Protein AF-A0A6B3F696-F1 (afdb_monomer)

pLDDT: mean 89.42, std 11.56, range [55.19, 98.38]

Structure (mmCIF, N/CA/C/O backbone):
data_AF-A0A6B3F696-F1
#
_entry.id   AF-A0A6B3F696-F1
#
loop_
_atom_site.group_PDB
_atom_site.id
_atom_site.type_symbol
_atom_site.label_atom_id
_atom_site.label_alt_id
_atom_site.label_comp_id
_atom_site.label_asym_id
_atom_site.label_entity_id
_atom_site.label_seq_id
_atom_site.pdbx_PDB_ins_code
_atom_site.Cartn_x
_atom_site.Cartn_y
_atom_site.Cartn_z
_atom_site.occupancy
_atom_site.B_iso_or_equiv
_atom_site.auth_seq_id
_atom_site.auth_comp_id
_atom_site.auth_asym_id
_atom_site.auth_atom_id
_atom_site.pdbx_PDB_model_num
ATOM 1 N N . GLY A 1 1 ? -4.857 -13.567 -4.237 1.00 92.38 1 GLY A N 1
ATOM 2 C CA . GLY A 1 1 ? -3.678 -12.772 -3.819 1.00 92.38 1 GLY A CA 1
ATOM 3 C C . GLY A 1 1 ? -3.663 -12.633 -2.306 1.00 92.38 1 GLY A C 1
ATOM 4 O O . GLY A 1 1 ? -4.709 -12.835 -1.703 1.00 92.38 1 GLY A O 1
ATOM 5 N N . LEU A 1 2 ? -2.523 -12.287 -1.693 1.00 95.06 2 LEU A N 1
ATOM 6 C CA . LEU A 1 2 ? -2.349 -12.302 -0.227 1.00 95.06 2 LEU A CA 1
ATOM 7 C C . LEU A 1 2 ? -3.411 -11.488 0.538 1.00 95.06 2 LEU A C 1
ATOM 9 O O . LEU A 1 2 ? -3.945 -11.975 1.527 1.00 95.06 2 LEU A O 1
ATOM 13 N N . ALA A 1 3 ? -3.777 -10.294 0.059 1.00 96.19 3 ALA A N 1
ATOM 14 C CA . ALA A 1 3 ? -4.804 -9.471 0.705 1.00 96.19 3 ALA A CA 1
ATOM 15 C C . ALA A 1 3 ? -6.174 -10.171 0.786 1.00 96.19 3 ALA A C 1
ATOM 17 O O . ALA A 1 3 ? -6.855 -10.072 1.802 1.00 96.19 3 ALA A O 1
ATOM 18 N N . GLU A 1 4 ? -6.564 -10.917 -0.251 1.00 96.62 4 GLU A N 1
ATOM 19 C CA . GLU A 1 4 ? -7.832 -11.653 -0.246 1.00 96.62 4 GLU A CA 1
ATOM 20 C C . GLU A 1 4 ? -7.779 -12.869 0.683 1.00 96.62 4 GLU A C 1
ATOM 22 O O . GLU A 1 4 ? -8.736 -13.140 1.406 1.00 96.62 4 GLU A O 1
ATOM 27 N N . GLU A 1 5 ? -6.633 -13.549 0.747 1.00 98.06 5 GLU A N 1
ATOM 28 C CA . GLU A 1 5 ? -6.432 -14.642 1.702 1.00 98.06 5 GLU A CA 1
ATOM 29 C C . GLU A 1 5 ? -6.468 -14.151 3.152 1.00 98.06 5 GLU A C 1
ATOM 31 O O . GLU A 1 5 ? -7.081 -14.800 3.998 1.00 98.06 5 GLU A O 1
ATOM 36 N N . LEU A 1 6 ? -5.901 -12.976 3.442 1.00 97.69 6 LEU A N 1
ATOM 37 C CA . LEU A 1 6 ? -5.993 -12.357 4.766 1.00 97.69 6 LEU A CA 1
ATOM 38 C C . LEU A 1 6 ? -7.426 -11.946 5.113 1.00 97.69 6 LEU A C 1
ATOM 40 O O . LEU A 1 6 ? -7.853 -12.155 6.245 1.00 97.69 6 LEU A O 1
ATOM 44 N N . ARG A 1 7 ? -8.208 -11.436 4.153 1.00 97.69 7 ARG A N 1
ATOM 45 C CA . ARG A 1 7 ? -9.643 -11.173 4.368 1.00 97.69 7 ARG A CA 1
ATOM 46 C C . ARG A 1 7 ? -10.418 -12.459 4.640 1.00 97.69 7 ARG A C 1
ATOM 48 O O . ARG A 1 7 ? -11.279 -12.480 5.517 1.00 97.69 7 ARG A O 1
ATOM 55 N N . ARG A 1 8 ? -10.121 -13.538 3.909 1.00 98.06 8 ARG A N 1
ATOM 56 C CA . ARG A 1 8 ? -10.731 -14.857 4.127 1.00 98.06 8 ARG A CA 1
ATOM 57 C C . ARG A 1 8 ? -10.381 -15.412 5.507 1.00 98.06 8 ARG A C 1
ATOM 59 O O . ARG A 1 8 ? -11.271 -15.919 6.186 1.00 98.06 8 ARG A O 1
ATOM 66 N N . LEU A 1 9 ? -9.123 -15.274 5.922 1.00 97.81 9 LEU A N 1
ATOM 67 C CA . LEU A 1 9 ? -8.658 -15.629 7.260 1.00 97.81 9 LEU A CA 1
ATOM 68 C C . LEU A 1 9 ? -9.387 -14.810 8.331 1.00 97.81 9 LEU A C 1
ATOM 70 O O . LEU A 1 9 ? -10.003 -15.398 9.209 1.00 97.81 9 LEU A O 1
A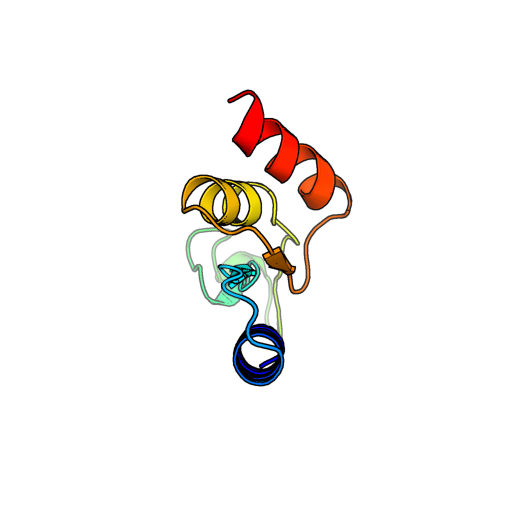TOM 74 N N . ALA A 1 10 ? -9.401 -13.481 8.220 1.00 97.44 10 ALA A N 1
ATOM 75 C CA . ALA A 1 10 ? -10.071 -12.601 9.176 1.00 97.44 10 ALA A CA 1
ATOM 76 C C . ALA A 1 10 ? -11.551 -12.971 9.363 1.00 97.44 10 ALA A C 1
ATOM 78 O O . ALA A 1 10 ? -12.009 -13.110 10.493 1.00 97.44 10 ALA A O 1
ATOM 79 N N . ARG A 1 11 ? -12.274 -13.237 8.263 1.00 97.06 11 ARG A N 1
ATOM 80 C CA . ARG A 1 11 ? -13.665 -13.717 8.320 1.00 97.06 11 ARG A CA 1
ATOM 81 C C . ARG A 1 11 ? -13.799 -15.046 9.063 1.00 97.06 11 ARG A C 1
ATOM 83 O O . ARG A 1 11 ? -14.729 -15.196 9.846 1.00 97.06 11 ARG A O 1
ATOM 90 N N . ARG A 1 12 ? -12.895 -16.002 8.820 1.00 98.12 12 ARG A N 1
ATOM 91 C CA . ARG A 1 12 ? -12.918 -17.314 9.486 1.00 98.12 12 ARG A CA 1
ATOM 92 C C . ARG A 1 12 ? -12.688 -17.197 10.992 1.00 98.12 12 ARG A C 1
ATOM 94 O O . ARG A 1 12 ? -13.337 -17.909 11.746 1.00 98.12 12 ARG A O 1
ATOM 101 N N . GLU A 1 13 ? -11.817 -16.285 11.409 1.00 98.06 13 GLU A N 1
ATOM 102 C CA . GLU A 1 13 ? -11.508 -16.043 12.824 1.00 98.06 13 GLU A CA 1
ATOM 103 C C . GLU A 1 13 ? -12.472 -15.037 13.493 1.00 98.06 13 GLU A C 1
ATOM 105 O O . GLU A 1 13 ? -12.280 -14.671 14.649 1.00 98.06 13 GLU A O 1
ATOM 110 N N . GLY A 1 14 ? -13.504 -14.553 12.786 1.00 97.81 14 GLY A N 1
ATOM 111 C CA . GLY A 1 14 ? -14.470 -13.585 13.324 1.00 97.81 14 GLY A CA 1
ATOM 112 C C . GLY A 1 14 ? -13.912 -12.171 13.543 1.00 97.81 14 GLY A C 1
ATOM 113 O O . GLY A 1 14 ? -14.491 -11.390 14.295 1.00 97.81 14 GLY A O 1
ATOM 114 N N . LEU A 1 15 ? -12.796 -11.822 12.896 1.00 96.94 15 LEU A N 1
ATOM 115 C CA . LEU A 1 15 ? -12.142 -10.519 13.012 1.00 96.94 15 LEU A CA 1
ATOM 116 C C . LEU A 1 15 ? -12.671 -9.537 11.958 1.00 96.94 15 LEU A C 1
ATOM 118 O O . LEU A 1 15 ? -12.531 -9.750 10.754 1.00 96.94 15 LEU A O 1
ATOM 122 N N . GLY A 1 16 ? -13.219 -8.410 12.412 1.00 93.56 16 GLY A N 1
ATOM 123 C CA . GLY A 1 16 ? -13.704 -7.315 11.564 1.00 93.56 16 GLY A CA 1
ATOM 124 C C . GLY A 1 16 ? -12.613 -6.349 11.091 1.00 93.56 16 GLY A C 1
ATOM 125 O O . GLY A 1 16 ? -12.850 -5.147 11.092 1.00 93.56 16 GLY A O 1
ATOM 126 N N . ILE A 1 17 ? -11.420 -6.841 10.739 1.00 95.75 17 ILE A N 1
ATOM 127 C CA . ILE A 1 17 ? -10.272 -5.989 10.382 1.00 95.75 17 ILE A CA 1
ATOM 128 C C . ILE A 1 17 ? -10.335 -5.525 8.911 1.00 95.75 17 ILE A C 1
ATOM 130 O O . ILE A 1 17 ? -10.293 -6.360 8.001 1.00 95.75 17 ILE A O 1
ATOM 134 N N . PRO A 1 18 ? -10.407 -4.210 8.618 1.00 97.44 18 PRO A N 1
ATOM 135 C CA . PRO A 1 18 ? -10.364 -3.717 7.245 1.00 97.44 18 PRO A CA 1
ATOM 136 C C . PRO A 1 18 ? -8.963 -3.897 6.643 1.00 97.44 18 PRO A C 1
ATOM 138 O O . PRO A 1 18 ? -7.986 -3.308 7.113 1.00 97.44 18 PRO A O 1
ATOM 141 N N . VAL A 1 19 ? -8.871 -4.709 5.586 1.00 98.12 19 VAL A N 1
ATOM 142 C CA . VAL A 1 19 ? -7.621 -5.007 4.868 1.00 98.12 19 VAL A CA 1
ATOM 143 C C . VAL A 1 19 ? -7.587 -4.279 3.525 1.00 98.12 19 VAL A C 1
ATOM 145 O O . VAL A 1 19 ? -8.440 -4.524 2.661 1.00 98.12 19 VAL A O 1
ATOM 148 N N . ALA A 1 20 ? -6.555 -3.467 3.310 1.00 97.88 20 ALA A N 1
ATOM 149 C CA . ALA A 1 20 ? -6.233 -2.842 2.027 1.00 97.88 20 ALA A CA 1
ATOM 150 C C . ALA A 1 20 ? -4.864 -3.309 1.511 1.00 97.88 20 ALA A C 1
ATOM 152 O O . ALA A 1 20 ? -4.122 -3.998 2.215 1.00 97.88 20 ALA A O 1
ATOM 153 N N . TYR A 1 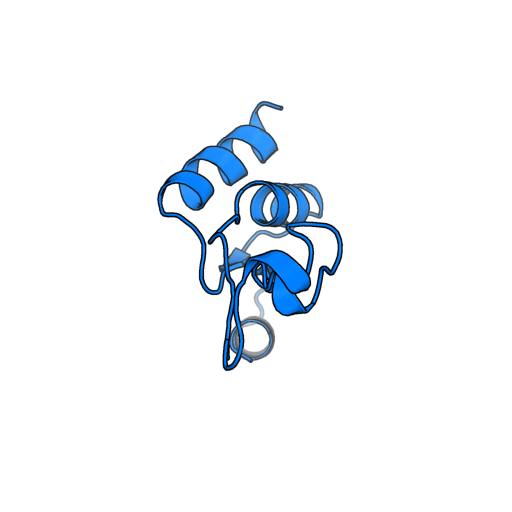21 ? -4.530 -2.971 0.266 1.00 96.88 21 TYR A N 1
ATOM 154 C CA . TYR A 1 21 ? -3.226 -3.295 -0.299 1.00 96.88 21 TYR A CA 1
ATOM 155 C C . TYR A 1 21 ? -2.740 -2.247 -1.297 1.00 96.88 21 TYR A C 1
ATOM 157 O O . TYR A 1 21 ? -3.540 -1.566 -1.935 1.00 96.88 21 TYR A O 1
ATOM 165 N N . VAL A 1 22 ? -1.420 -2.171 -1.456 1.00 94.88 22 VAL A N 1
ATOM 166 C CA . VAL A 1 22 ? -0.752 -1.360 -2.480 1.00 94.88 22 VAL A CA 1
ATOM 167 C C . VAL A 1 22 ? -0.344 -2.277 -3.628 1.00 94.88 22 VAL A C 1
ATOM 169 O O . VAL A 1 22 ? 0.407 -3.232 -3.424 1.00 94.88 22 VAL A O 1
ATOM 172 N N . SER A 1 23 ? -0.841 -1.998 -4.835 1.00 88.25 23 SER A N 1
ATOM 173 C CA . SER A 1 23 ? -0.547 -2.782 -6.045 1.00 88.25 23 SER A CA 1
ATOM 174 C C . SER A 1 23 ? 0.893 -2.629 -6.551 1.00 88.25 23 SER A C 1
ATOM 176 O O . SER A 1 23 ? 1.324 -3.432 -7.373 1.00 88.25 23 SER A O 1
ATOM 178 N N . GLY A 1 24 ? 1.635 -1.642 -6.042 1.00 82.56 24 GLY A N 1
ATOM 179 C CA . GLY A 1 24 ? 2.968 -1.269 -6.513 1.00 82.56 24 GLY A CA 1
ATOM 180 C C . GLY A 1 24 ? 2.911 -0.255 -7.655 1.00 82.56 24 GLY A C 1
ATOM 181 O O . GLY A 1 24 ? 1.838 0.238 -8.010 1.00 82.56 24 GLY A O 1
ATOM 182 N N . ASP A 1 25 ? 4.075 0.052 -8.213 1.00 79.50 25 ASP A N 1
ATOM 183 C CA . ASP A 1 25 ? 4.291 1.121 -9.182 1.00 79.50 25 ASP A CA 1
ATOM 184 C C . ASP A 1 25 ? 4.968 0.598 -10.457 1.00 79.50 25 ASP A C 1
ATOM 186 O O . ASP A 1 25 ? 6.135 0.862 -10.739 1.00 79.50 25 ASP A O 1
ATOM 190 N N . ASP A 1 26 ? 4.219 -0.159 -11.257 1.00 84.75 26 ASP A N 1
ATOM 191 C CA . ASP A 1 26 ? 4.695 -0.555 -12.581 1.00 84.75 26 ASP A CA 1
ATOM 192 C C . ASP A 1 26 ? 4.669 0.648 -13.532 1.00 84.75 26 ASP A C 1
ATOM 194 O O . ASP A 1 26 ? 3.619 1.059 -14.030 1.00 84.75 26 ASP A O 1
ATOM 198 N N . LEU A 1 27 ? 5.836 1.223 -13.796 1.00 82.19 27 LEU A N 1
ATOM 199 C CA . LEU A 1 27 ? 6.000 2.376 -14.671 1.00 82.19 27 LEU A CA 1
ATOM 200 C C . LEU A 1 27 ? 5.739 2.032 -16.142 1.00 82.19 27 LEU A C 1
ATOM 202 O O . LEU A 1 27 ? 5.389 2.928 -16.908 1.00 82.19 27 LEU A O 1
ATOM 206 N N . LEU A 1 28 ? 5.821 0.757 -16.551 1.00 79.69 28 LEU A N 1
ATOM 207 C CA . LEU A 1 28 ? 5.468 0.362 -17.924 1.00 79.69 28 LEU A CA 1
ATOM 208 C C . LEU A 1 28 ? 3.972 0.531 -18.208 1.00 79.69 28 LEU A C 1
ATOM 210 O O . LEU A 1 28 ? 3.584 0.764 -19.360 1.00 79.69 28 LEU A O 1
ATOM 214 N N . ALA A 1 29 ? 3.149 0.442 -17.161 1.00 75.19 29 ALA A N 1
ATOM 215 C CA . ALA A 1 29 ? 1.720 0.731 -17.208 1.00 75.19 29 ALA A CA 1
ATOM 216 C C . ALA A 1 29 ? 1.415 2.245 -17.178 1.00 75.19 29 ALA A C 1
ATOM 218 O O . ALA A 1 29 ? 0.274 2.639 -17.412 1.00 75.19 29 ALA A O 1
ATOM 219 N N . HIS A 1 30 ? 2.423 3.095 -16.938 1.00 72.25 30 HIS A N 1
ATOM 220 C CA . HIS A 1 30 ? 2.294 4.549 -16.807 1.00 72.25 30 HIS A CA 1
ATOM 221 C C . HIS A 1 30 ? 3.138 5.275 -17.872 1.00 72.25 30 HIS A C 1
ATOM 223 O O . HIS A 1 30 ? 4.216 5.790 -17.567 1.00 72.25 30 HIS A O 1
ATOM 229 N N . PRO A 1 31 ? 2.653 5.381 -19.125 1.00 59.34 31 PRO A N 1
ATOM 230 C CA . PRO A 1 31 ? 3.430 5.889 -20.264 1.00 59.34 31 PRO A CA 1
ATOM 231 C C . PRO A 1 31 ? 3.963 7.331 -20.126 1.00 59.34 31 PRO A C 1
ATOM 233 O O . PRO A 1 31 ? 4.801 7.732 -20.929 1.00 59.34 31 PRO A O 1
ATOM 236 N N . GLY A 1 32 ? 3.512 8.101 -19.126 1.00 63.19 32 GLY A N 1
ATOM 237 C CA . GLY A 1 32 ? 3.999 9.454 -18.823 1.00 63.19 32 GLY A CA 1
ATOM 238 C C . GLY A 1 32 ? 4.999 9.570 -17.661 1.00 63.19 32 GLY A C 1
ATOM 239 O O . GLY A 1 32 ? 5.515 10.661 -17.445 1.00 63.19 32 GLY A O 1
ATOM 240 N N . ALA A 1 33 ? 5.272 8.499 -16.901 1.00 62.41 33 ALA A N 1
ATOM 241 C CA . ALA A 1 33 ? 6.121 8.559 -15.696 1.00 62.41 33 ALA A CA 1
ATOM 242 C C . ALA A 1 33 ? 7.630 8.499 -16.006 1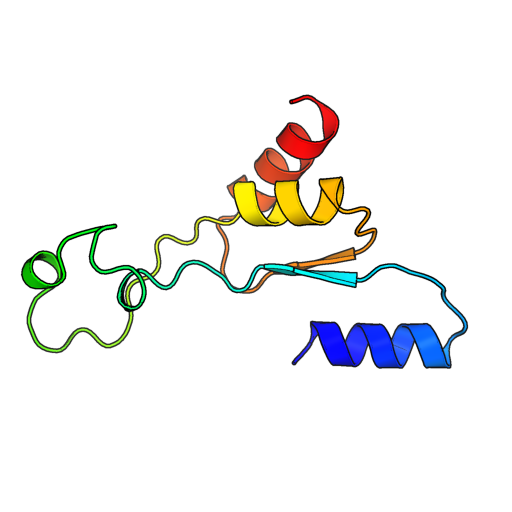.00 62.41 33 ALA A C 1
ATOM 244 O O . ALA A 1 33 ? 8.441 9.111 -15.320 1.00 62.41 33 ALA A O 1
ATOM 245 N N . ALA A 1 34 ? 7.994 7.826 -17.090 1.00 59.75 34 ALA A N 1
ATOM 246 C CA . ALA A 1 34 ? 9.104 8.200 -17.953 1.00 59.75 34 ALA A CA 1
ATOM 247 C C . ALA A 1 34 ? 8.712 7.684 -19.334 1.00 59.75 34 ALA A C 1
ATOM 249 O O . ALA A 1 34 ? 8.188 6.567 -19.436 1.00 59.75 34 ALA A O 1
ATOM 250 N N . GLY A 1 35 ? 8.862 8.516 -20.365 1.00 57.66 35 GLY A N 1
ATOM 251 C CA . GLY A 1 35 ? 8.404 8.190 -21.712 1.00 57.66 35 GLY A CA 1
ATOM 252 C C . GLY A 1 35 ? 8.841 6.777 -22.080 1.00 57.66 35 GLY A C 1
ATOM 253 O O . GLY A 1 35 ? 9.980 6.395 -21.827 1.00 57.66 35 GLY A O 1
ATOM 254 N N . ARG A 1 36 ? 7.934 5.968 -22.634 1.00 55.19 36 ARG A N 1
ATOM 255 C CA . ARG A 1 36 ? 8.225 4.579 -23.041 1.00 55.19 36 ARG A CA 1
ATOM 256 C C . ARG A 1 36 ? 9.521 4.454 -23.861 1.00 55.19 36 ARG A C 1
ATOM 258 O O . ARG A 1 36 ? 10.179 3.424 -23.813 1.00 55.19 36 ARG A O 1
ATOM 265 N N . GLU A 1 37 ? 9.888 5.529 -24.550 1.00 58.94 37 GLU A N 1
ATOM 266 C CA . GLU A 1 37 ? 11.077 5.680 -25.391 1.00 58.94 37 GLU A CA 1
ATOM 267 C C . GLU A 1 37 ? 12.397 5.810 -24.603 1.00 58.94 37 GLU A C 1
ATOM 269 O O . GLU A 1 37 ? 13.472 5.651 -25.170 1.00 58.94 37 GLU A O 1
ATOM 274 N N . SER A 1 38 ? 12.343 6.059 -23.291 1.00 67.38 38 SER A N 1
ATOM 275 C CA . SER A 1 38 ? 13.513 6.267 -22.424 1.00 67.38 38 SER A CA 1
ATOM 276 C C . SER A 1 38 ? 14.074 4.984 -21.803 1.00 67.38 38 SER A C 1
ATOM 278 O O . SER A 1 38 ? 15.166 5.015 -21.243 1.00 67.38 38 SER A O 1
ATOM 280 N N . TRP A 1 39 ? 13.339 3.868 -21.857 1.00 76.44 39 TRP A N 1
ATOM 281 C CA . TRP A 1 39 ? 13.710 2.643 -21.136 1.00 76.44 39 TRP A CA 1
ATOM 282 C C . TRP A 1 39 ? 14.598 1.688 -21.952 1.00 76.44 39 TRP A C 1
ATOM 284 O O . TRP A 1 39 ? 15.291 0.861 -21.366 1.00 76.44 39 TRP A O 1
ATOM 294 N N . GLY A 1 40 ? 14.618 1.828 -23.283 1.00 75.25 40 GLY A N 1
ATOM 295 C CA . GLY A 1 40 ? 15.345 0.945 -24.204 1.00 75.25 40 GLY A CA 1
ATOM 296 C C . GLY A 1 40 ? 14.527 -0.263 -24.686 1.00 75.25 40 GLY A C 1
ATOM 297 O O . GLY A 1 40 ? 13.489 -0.609 -24.119 1.00 75.25 40 GLY A O 1
ATOM 298 N N . GLU A 1 41 ? 14.979 -0.902 -25.768 1.00 81.19 41 GLU A N 1
ATOM 299 C CA . GLU A 1 41 ? 14.340 -2.109 -26.309 1.00 81.19 41 GLU A CA 1
ATOM 300 C C . GLU A 1 41 ? 14.521 -3.316 -25.371 1.00 81.19 41 GLU A C 1
ATOM 302 O O . GLU A 1 41 ? 15.569 -3.498 -24.754 1.00 81.19 41 GLU A O 1
ATOM 307 N N . GLY A 1 42 ? 13.495 -4.169 -25.275 1.00 83.81 42 GLY A N 1
ATOM 308 C CA . GLY A 1 42 ? 13.560 -5.425 -24.514 1.00 83.81 42 GLY A CA 1
ATOM 309 C C . GLY A 1 42 ? 13.297 -5.314 -23.005 1.00 83.81 42 GLY A C 1
ATOM 310 O O . GLY A 1 42 ? 13.459 -6.303 -22.290 1.00 83.81 42 GLY A O 1
ATOM 311 N N . VAL A 1 43 ? 12.867 -4.155 -22.497 1.00 83.50 43 VAL A N 1
ATOM 312 C CA . VAL A 1 43 ? 12.527 -3.988 -21.073 1.00 83.50 43 VAL A CA 1
ATOM 313 C C . VAL A 1 43 ? 11.281 -4.790 -20.696 1.00 83.50 43 VAL A C 1
ATOM 315 O O . VAL A 1 43 ? 10.199 -4.579 -21.240 1.00 83.50 43 VAL A O 1
ATOM 318 N N . LEU A 1 44 ? 11.430 -5.685 -19.713 1.00 83.56 44 LEU A N 1
ATOM 319 C CA . LEU A 1 44 ? 10.347 -6.542 -19.216 1.00 83.56 44 LEU A CA 1
ATOM 320 C C . LEU A 1 44 ? 9.568 -5.922 -18.048 1.00 83.56 44 LEU A C 1
ATOM 322 O O . LEU A 1 44 ? 8.377 -6.180 -17.907 1.00 83.56 44 LEU A O 1
ATOM 326 N N . THR A 1 45 ? 10.226 -5.125 -17.196 1.00 83.06 45 THR A N 1
ATOM 327 C CA . THR A 1 45 ? 9.594 -4.457 -16.044 1.00 83.06 45 THR A CA 1
ATOM 328 C C . THR A 1 45 ? 10.296 -3.137 -15.728 1.00 83.06 45 THR A C 1
ATOM 330 O O . THR A 1 45 ? 11.525 -3.097 -15.773 1.00 83.06 45 THR A O 1
ATOM 333 N N . ALA A 1 46 ? 9.556 -2.114 -15.298 1.00 84.00 46 ALA A N 1
ATOM 334 C CA . ALA A 1 46 ? 10.108 -0.876 -14.742 1.00 84.00 46 ALA A CA 1
ATOM 335 C C . ALA A 1 46 ? 9.324 -0.517 -13.475 1.00 84.00 46 ALA A C 1
ATOM 337 O O . ALA A 1 46 ? 8.114 -0.357 -13.531 1.00 84.00 46 ALA A O 1
ATOM 338 N N . ASN A 1 47 ? 9.983 -0.467 -12.317 1.00 83.25 47 ASN A N 1
ATOM 339 C CA . ASN A 1 47 ? 9.331 -0.191 -11.032 1.00 83.25 47 ASN A CA 1
ATOM 340 C C . ASN A 1 47 ? 10.186 0.822 -10.273 1.00 83.25 47 ASN A C 1
ATOM 342 O O . ASN A 1 47 ? 11.401 0.629 -10.197 1.00 83.25 47 ASN A O 1
ATOM 346 N N . ALA A 1 48 ? 9.583 1.869 -9.711 1.00 82.75 48 ALA A N 1
ATOM 347 C CA . ALA A 1 48 ? 10.299 2.846 -8.884 1.00 82.75 48 ALA A CA 1
ATOM 348 C C . ALA A 1 48 ? 10.235 2.519 -7.381 1.00 82.75 48 ALA A C 1
ATOM 350 O O . ALA A 1 48 ? 10.851 3.219 -6.576 1.00 82.75 48 ALA A O 1
ATOM 351 N N . TYR A 1 49 ? 9.548 1.434 -7.000 1.00 80.81 49 TYR A N 1
ATOM 352 C CA . TYR A 1 49 ? 9.366 1.006 -5.615 1.00 80.81 49 TYR A CA 1
ATOM 353 C C . TYR A 1 49 ? 8.682 2.089 -4.760 1.00 80.81 49 TYR A C 1
ATOM 355 O O . TYR A 1 49 ? 8.794 2.115 -3.536 1.00 80.81 49 TYR A O 1
ATOM 363 N N . LEU A 1 50 ? 7.928 2.995 -5.372 1.00 81.12 50 LEU A N 1
ATOM 364 C CA . LEU A 1 50 ? 7.177 4.028 -4.676 1.00 81.12 50 LEU A CA 1
ATOM 365 C C . LEU A 1 50 ? 5.968 3.395 -3.971 1.00 81.12 50 LEU A C 1
ATOM 367 O O . LEU A 1 50 ? 5.128 2.747 -4.587 1.00 81.12 50 LEU A O 1
ATOM 371 N N . GLY A 1 51 ? 5.880 3.578 -2.649 1.00 92.31 51 GLY A N 1
ATOM 372 C CA . GLY A 1 51 ? 4.809 2.986 -1.832 1.00 92.31 51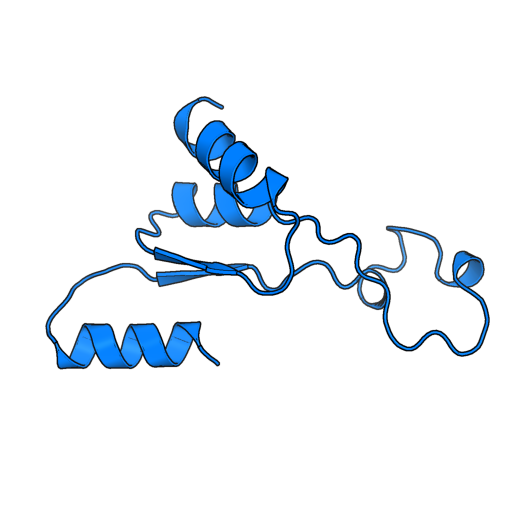 GLY A CA 1
ATOM 373 C C . GLY A 1 51 ? 4.127 3.938 -0.854 1.00 92.31 51 GLY A C 1
ATOM 374 O O . GLY A 1 51 ? 3.015 3.656 -0.413 1.00 92.31 51 GLY A O 1
ATOM 375 N N . GLY A 1 52 ? 4.762 5.070 -0.528 1.00 95.69 52 GLY A N 1
ATOM 376 C CA . GLY A 1 52 ? 4.335 5.937 0.574 1.00 95.69 52 GLY A CA 1
ATOM 377 C C . GLY A 1 52 ? 2.911 6.452 0.389 1.00 95.69 52 GLY A C 1
ATOM 378 O O . GLY A 1 52 ? 2.068 6.240 1.253 1.00 95.69 52 GLY A O 1
ATOM 379 N N . HIS A 1 53 ? 2.604 7.026 -0.779 1.00 94.50 53 HIS A N 1
ATOM 380 C CA . HIS A 1 53 ? 1.262 7.533 -1.083 1.00 94.50 53 HIS A CA 1
ATOM 381 C C . HIS A 1 53 ? 0.186 6.443 -1.074 1.00 94.50 53 HIS A C 1
ATOM 383 O O . HIS A 1 53 ? -0.907 6.678 -0.566 1.00 94.50 53 HIS A O 1
ATOM 389 N N . GLY A 1 54 ? 0.494 5.247 -1.584 1.00 95.56 54 GLY A N 1
ATOM 390 C CA . GLY A 1 54 ? -0.432 4.114 -1.550 1.00 95.56 54 GLY A CA 1
ATOM 391 C C . GLY A 1 54 ? -0.733 3.665 -0.119 1.00 95.56 54 GLY A C 1
ATOM 392 O O . GLY A 1 54 ? -1.896 3.465 0.230 1.00 95.56 54 GLY A O 1
ATOM 393 N N . ILE A 1 55 ? 0.297 3.572 0.729 1.00 97.69 55 ILE A N 1
ATOM 394 C CA . ILE A 1 55 ? 0.149 3.260 2.159 1.00 97.69 55 ILE A CA 1
ATOM 395 C C . ILE A 1 55 ? -0.684 4.345 2.849 1.00 97.69 55 ILE A C 1
ATOM 397 O O . ILE A 1 55 ? -1.651 4.022 3.540 1.00 97.69 55 ILE A O 1
ATOM 401 N N . THR A 1 56 ? -0.373 5.624 2.612 1.00 98.25 56 THR A N 1
ATOM 402 C CA . THR A 1 56 ? -1.135 6.754 3.159 1.00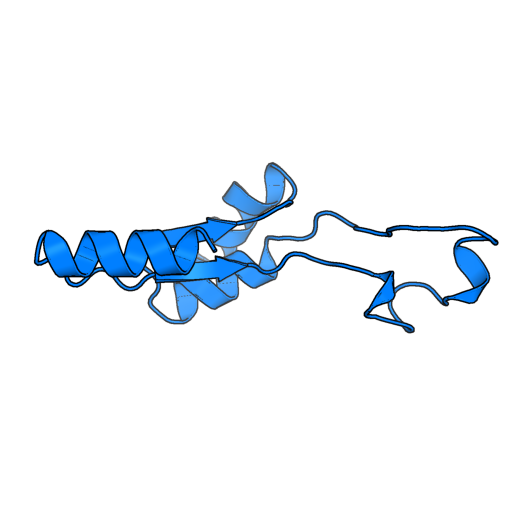 98.25 56 THR A CA 1
ATOM 403 C C . THR A 1 56 ? -2.607 6.692 2.766 1.00 98.25 56 THR A C 1
ATOM 405 O O . THR A 1 56 ? -3.478 6.820 3.627 1.00 98.25 56 THR A O 1
ATOM 408 N N . ALA A 1 57 ? -2.899 6.453 1.486 1.00 97.50 57 ALA A N 1
ATOM 409 C CA . ALA A 1 57 ? -4.263 6.339 0.981 1.00 97.50 57 ALA A CA 1
ATOM 410 C C . ALA A 1 57 ? -5.017 5.161 1.617 1.00 97.50 57 ALA A C 1
ATOM 412 O O . ALA A 1 57 ? -6.170 5.320 2.018 1.00 97.50 57 ALA A O 1
ATOM 413 N N . CYS A 1 58 ? -4.367 4.002 1.770 1.00 98.00 58 CYS A N 1
ATOM 414 C CA . CYS A 1 58 ? -4.960 2.840 2.433 1.00 98.00 58 CYS A CA 1
ATOM 415 C C . CYS A 1 58 ? -5.340 3.152 3.887 1.00 98.00 58 CYS A C 1
ATOM 417 O O . CYS A 1 58 ? -6.482 2.926 4.285 1.00 98.00 58 CYS A O 1
ATOM 419 N N . LEU A 1 59 ? -4.400 3.703 4.662 1.00 98.25 59 LEU A N 1
ATOM 420 C CA . LEU A 1 59 ? -4.614 4.028 6.075 1.00 98.25 59 LEU A CA 1
ATOM 421 C C . LEU A 1 59 ? -5.708 5.091 6.252 1.00 98.25 59 LEU A C 1
ATOM 423 O O . LEU A 1 59 ? -6.614 4.910 7.061 1.00 98.25 59 LEU A O 1
ATOM 427 N N . ARG A 1 60 ? -5.693 6.156 5.438 1.00 98.12 60 ARG A N 1
ATOM 428 C CA . ARG A 1 60 ? -6.739 7.198 5.449 1.00 98.12 60 ARG A CA 1
ATOM 429 C C . ARG A 1 60 ? -8.118 6.679 5.041 1.00 98.12 60 ARG A C 1
ATOM 431 O O . ARG A 1 60 ? -9.122 7.229 5.475 1.00 98.12 60 ARG A O 1
ATOM 438 N N . SER A 1 61 ? -8.172 5.605 4.256 1.00 98.00 61 SER A N 1
ATOM 439 C CA . SER A 1 61 ? -9.423 4.923 3.895 1.00 98.00 61 SER A CA 1
ATOM 440 C C . SER A 1 61 ? -9.941 3.986 4.997 1.00 98.00 61 SER A C 1
ATOM 442 O O . SER A 1 61 ? -10.906 3.258 4.776 1.00 98.00 61 SER A O 1
ATOM 444 N N . GLY A 1 62 ? -9.307 3.972 6.175 1.00 97.81 62 GLY A N 1
ATOM 445 C CA . GLY A 1 62 ? -9.721 3.165 7.324 1.00 97.81 62 GLY A CA 1
ATOM 446 C C . GLY A 1 62 ? -9.135 1.753 7.353 1.00 97.81 62 GLY A C 1
ATOM 447 O O . GLY A 1 62 ? -9.594 0.924 8.140 1.00 97.81 62 GLY A O 1
ATOM 448 N N . ALA A 1 63 ? -8.134 1.448 6.519 1.00 98.19 63 ALA A N 1
ATOM 449 C CA . ALA A 1 63 ? -7.439 0.169 6.605 1.00 98.19 63 ALA A CA 1
ATOM 450 C C . ALA A 1 63 ? -6.707 0.041 7.948 1.00 98.19 63 ALA A C 1
ATOM 452 O O . ALA A 1 63 ? -5.930 0.916 8.325 1.00 98.19 63 ALA A O 1
ATOM 453 N N . GLN A 1 64 ? -6.912 -1.080 8.637 1.00 97.06 64 GLN A N 1
ATOM 454 C CA . GLN A 1 64 ? -6.149 -1.446 9.837 1.00 97.06 64 GLN A CA 1
ATOM 455 C C . GLN A 1 64 ? -4.966 -2.358 9.501 1.00 97.06 64 GLN A C 1
ATOM 457 O O . GLN A 1 64 ? -4.010 -2.447 10.267 1.00 97.06 64 GLN A O 1
ATOM 462 N N . LEU A 1 65 ? -5.020 -3.021 8.344 1.00 96.94 65 LEU A N 1
ATOM 463 C CA . LEU A 1 65 ? -3.930 -3.813 7.794 1.00 96.94 65 LEU A CA 1
ATOM 464 C C . LEU A 1 65 ? -3.719 -3.419 6.333 1.00 96.94 65 LEU A C 1
ATOM 466 O O . LEU A 1 65 ? -4.646 -3.477 5.522 1.00 96.94 65 LEU A O 1
ATOM 470 N N . VAL A 1 66 ? -2.486 -3.046 5.996 1.00 97.62 66 VAL A N 1
ATOM 471 C CA . VAL A 1 66 ? -2.076 -2.731 4.625 1.00 97.62 66 VAL A CA 1
ATOM 472 C C . VAL A 1 66 ? -1.073 -3.777 4.163 1.00 97.62 66 VAL A C 1
ATOM 474 O O . VAL A 1 66 ? -0.009 -3.927 4.756 1.00 97.62 66 VAL A O 1
ATOM 477 N N . VAL A 1 67 ? -1.409 -4.500 3.098 1.00 96.75 67 VAL A N 1
ATOM 478 C CA . VAL A 1 67 ? -0.485 -5.424 2.430 1.00 96.75 67 VAL A CA 1
ATOM 479 C C . VAL A 1 67 ? 0.237 -4.678 1.320 1.00 96.75 67 VAL A C 1
ATOM 481 O O . VAL A 1 67 ? -0.399 -4.098 0.444 1.00 96.75 67 VAL A O 1
ATOM 484 N N . THR A 1 68 ? 1.559 -4.720 1.294 1.00 94.50 68 THR A N 1
ATOM 485 C CA . THR A 1 68 ? 2.329 -4.146 0.189 1.00 94.50 68 THR A CA 1
ATOM 486 C C . THR A 1 68 ? 2.965 -5.248 -0.644 1.00 94.50 68 THR A C 1
ATOM 488 O O . THR A 1 68 ? 3.364 -6.288 -0.121 1.00 94.50 68 THR A O 1
ATOM 491 N N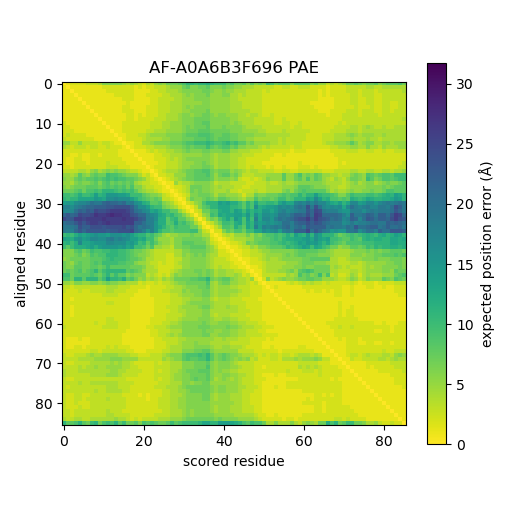 . GLY A 1 69 ? 3.060 -5.018 -1.953 1.00 88.56 69 GLY A N 1
ATOM 492 C CA . GLY A 1 69 ? 4.031 -5.709 -2.796 1.00 88.56 69 GLY A CA 1
ATOM 493 C C . G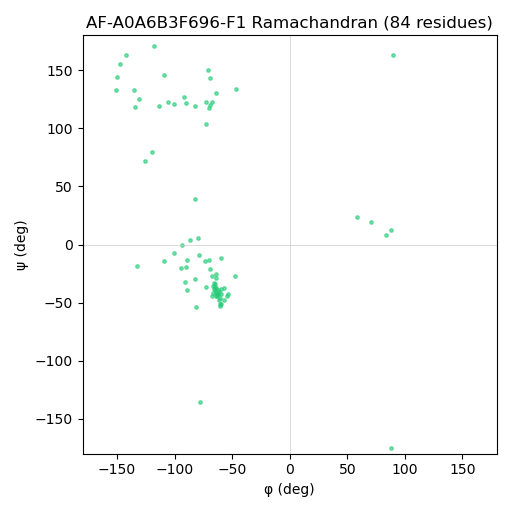LY A 1 69 ? 5.423 -5.091 -2.626 1.00 88.56 69 GLY A C 1
ATOM 494 O O . GLY A 1 69 ? 5.844 -4.766 -1.517 1.00 88.56 69 GLY A O 1
ATOM 495 N N . ARG A 1 70 ? 6.123 -4.881 -3.743 1.00 87.69 70 ARG A N 1
ATOM 496 C CA . ARG A 1 70 ? 7.394 -4.145 -3.759 1.00 87.69 70 ARG A CA 1
ATOM 497 C C . ARG A 1 70 ? 7.146 -2.663 -3.471 1.00 87.69 70 ARG A C 1
ATOM 499 O O . ARG A 1 70 ? 6.422 -2.011 -4.215 1.00 87.69 70 ARG A O 1
ATOM 506 N N . VAL A 1 71 ? 7.754 -2.163 -2.402 1.00 92.94 71 VAL A N 1
ATOM 507 C CA . VAL A 1 71 ? 7.817 -0.748 -2.008 1.00 92.94 71 VAL A CA 1
ATOM 508 C C . VAL A 1 71 ? 9.208 -0.480 -1.430 1.00 92.94 71 VAL A C 1
ATOM 510 O O . VAL A 1 71 ? 9.914 -1.425 -1.083 1.00 92.94 71 VAL A O 1
ATOM 513 N N . THR A 1 72 ? 9.626 0.778 -1.324 1.00 92.19 72 THR A N 1
ATOM 514 C CA . THR A 1 72 ? 10.869 1.133 -0.635 1.00 92.19 72 THR A CA 1
ATOM 515 C C . THR A 1 72 ? 10.727 0.944 0.873 1.00 92.19 72 THR A C 1
ATOM 517 O O . THR A 1 72 ? 9.657 1.171 1.439 1.00 92.19 72 THR A O 1
ATOM 520 N N . ASP A 1 73 ? 11.829 0.629 1.554 1.00 94.25 73 ASP A N 1
ATOM 521 C CA . ASP A 1 73 ? 11.851 0.539 3.022 1.00 94.25 73 ASP A CA 1
ATOM 522 C C . ASP A 1 73 ? 11.401 1.859 3.675 1.00 94.25 73 ASP A C 1
ATOM 524 O O . ASP A 1 73 ? 10.640 1.877 4.643 1.00 94.25 73 ASP A O 1
ATOM 528 N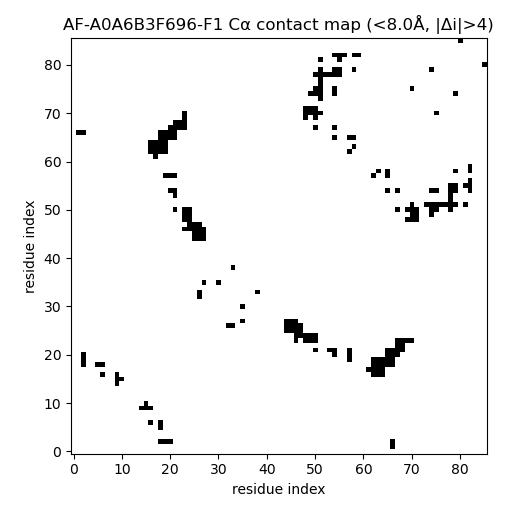 N . AL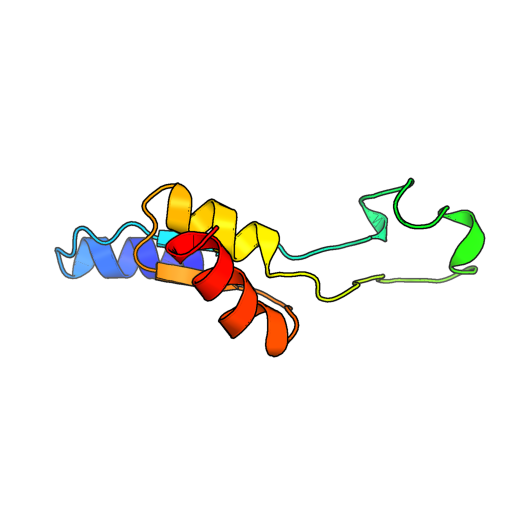A A 1 74 ? 11.790 2.993 3.078 1.00 94.88 74 ALA A N 1
ATOM 529 C CA . ALA A 1 74 ? 11.385 4.323 3.524 1.00 94.88 74 ALA A CA 1
ATOM 530 C C . ALA A 1 74 ? 9.871 4.571 3.395 1.00 94.88 74 ALA A C 1
ATOM 532 O O . ALA A 1 74 ? 9.311 5.344 4.177 1.00 94.88 74 ALA A O 1
ATOM 533 N N . ALA A 1 75 ? 9.183 3.932 2.441 1.00 95.31 75 ALA A N 1
ATOM 534 C CA . ALA A 1 75 ? 7.743 4.095 2.247 1.00 95.31 75 ALA A CA 1
ATOM 535 C C . ALA A 1 75 ? 6.927 3.560 3.429 1.00 95.31 75 ALA A C 1
ATOM 537 O O . ALA A 1 75 ? 5.888 4.139 3.748 1.00 95.31 75 ALA A O 1
ATOM 538 N N . LEU A 1 76 ? 7.402 2.503 4.096 1.00 94.62 76 LEU A N 1
ATOM 539 C CA . LEU A 1 76 ? 6.726 1.925 5.262 1.00 94.62 76 LEU A CA 1
ATOM 540 C C . LEU A 1 76 ? 6.615 2.943 6.403 1.00 94.62 76 LEU A C 1
ATOM 542 O O . LEU A 1 76 ? 5.565 3.065 7.029 1.00 94.62 76 LEU A O 1
ATOM 546 N N . VAL A 1 77 ? 7.680 3.720 6.622 1.00 96.69 77 VAL A N 1
ATOM 547 C CA . VAL A 1 77 ? 7.717 4.766 7.651 1.00 96.69 77 VAL A CA 1
ATOM 548 C C . VAL A 1 77 ? 7.036 6.039 7.160 1.00 96.69 77 VAL A C 1
ATOM 550 O O . VAL A 1 77 ? 6.125 6.547 7.811 1.00 96.69 77 VAL A O 1
ATOM 553 N N . SER A 1 78 ? 7.446 6.557 6.002 1.00 97.06 78 SER A N 1
ATOM 554 C CA . SER A 1 78 ? 6.950 7.842 5.492 1.00 97.06 78 SER A CA 1
ATOM 555 C C . SER A 1 78 ? 5.464 7.808 5.129 1.00 97.06 78 SER A C 1
ATOM 557 O O . SER A 1 78 ? 4.762 8.778 5.391 1.00 97.06 78 SER A O 1
ATOM 559 N N . GLY A 1 79 ? 4.955 6.693 4.596 1.00 97.38 79 GLY A N 1
ATOM 560 C CA . GLY A 1 79 ? 3.536 6.528 4.279 1.00 97.38 79 GLY A CA 1
ATOM 561 C C . GLY A 1 79 ? 2.650 6.508 5.526 1.00 97.38 79 GLY A C 1
ATOM 562 O O . GLY A 1 79 ? 1.602 7.159 5.546 1.00 97.38 79 GLY A O 1
ATOM 563 N N . ALA A 1 80 ? 3.086 5.815 6.583 1.00 97.81 80 ALA A N 1
ATOM 564 C CA . ALA A 1 80 ? 2.400 5.815 7.874 1.00 97.81 80 ALA A CA 1
ATOM 565 C C . ALA A 1 80 ? 2.470 7.192 8.553 1.00 97.81 80 ALA A C 1
ATOM 567 O O . ALA A 1 80 ? 1.451 7.704 9.015 1.00 97.81 80 ALA A O 1
ATOM 568 N N . ALA A 1 81 ? 3.647 7.826 8.545 1.00 98.12 81 ALA A N 1
ATOM 569 C CA . ALA A 1 81 ? 3.832 9.169 9.085 1.00 98.12 81 ALA A CA 1
ATOM 570 C C . ALA A 1 81 ? 2.951 10.197 8.359 1.00 98.12 81 ALA A C 1
ATOM 572 O O . ALA A 1 81 ? 2.252 10.963 9.011 1.00 98.12 81 ALA A O 1
ATOM 573 N N . ALA A 1 82 ? 2.907 10.174 7.025 1.00 98.38 82 ALA A N 1
ATOM 574 C CA . ALA A 1 82 ? 2.051 11.068 6.248 1.00 98.38 82 ALA A CA 1
ATOM 575 C C . ALA A 1 82 ? 0.553 10.812 6.487 1.00 98.38 82 ALA A C 1
ATOM 577 O O . ALA A 1 82 ? -0.231 11.754 6.490 1.00 98.38 82 ALA A O 1
ATOM 578 N N . ALA A 1 83 ? 0.139 9.561 6.726 1.00 98.19 83 ALA A N 1
ATOM 579 C CA . ALA A 1 83 ? -1.250 9.261 7.077 1.00 98.19 83 ALA A CA 1
ATOM 580 C C . ALA A 1 83 ? -1.664 9.870 8.419 1.00 98.19 83 ALA A C 1
ATOM 582 O O . ALA A 1 83 ? -2.810 10.286 8.562 1.00 98.19 83 ALA A O 1
ATOM 583 N N . HIS A 1 84 ? -0.743 9.888 9.383 1.00 97.75 84 HIS A N 1
ATOM 584 C CA . HIS A 1 84 ? -1.015 10.329 10.744 1.00 97.75 84 HIS A CA 1
ATOM 585 C C . HIS A 1 84 ? -0.801 11.835 10.955 1.00 97.75 84 HIS A C 1
ATOM 587 O O . HIS A 1 84 ? -1.575 12.458 11.674 1.00 97.75 84 HIS A O 1
ATOM 593 N N . PHE A 1 85 ? 0.236 12.413 10.343 1.00 97.75 85 PHE A N 1
ATOM 594 C CA . PHE A 1 85 ? 0.669 13.792 10.590 1.00 97.75 85 PHE A CA 1
ATOM 595 C C . PHE A 1 85 ? 0.395 14.772 9.440 1.00 97.75 85 PHE A C 1
ATOM 597 O O . PHE A 1 85 ? 0.561 15.975 9.642 1.00 97.75 85 PHE A O 1
ATOM 604 N N . GLY A 1 86 ? 0.065 14.288 8.239 1.00 90.94 86 GLY A N 1
ATOM 605 C CA . GLY A 1 86 ? -0.142 15.126 7.049 1.00 90.94 86 GLY A CA 1
ATOM 606 C C . GLY A 1 86 ? -1.590 15.262 6.626 1.00 90.94 86 GLY A C 1
ATOM 607 O O . GLY A 1 86 ? -2.483 14.715 7.310 1.00 90.94 86 GLY A O 1
#

Secondary structure (DSSP, 8-state):
-HHHHHHHHHHHTT----EEEE---BGGG-TTTTTGGGS-TT----B----HHHHHHHHHTT-SEEEESS--HHHHHHHHHHHHH-

Mean predicted aligned error: 5.09 Å

Solvent-accessible surface area (backbone atoms only — not comparable to full-atom values): 5065 Å² total; per-residue (Å²): 108,70,61,58,53,50,51,53,47,28,58,74,73,71,44,92,71,42,72,31,66,35,92,47,41,58,41,76,84,33,60,81,80,55,50,72,85,74,73,56,89,89,71,86,80,44,68,79,32,59,30,24,69,49,46,19,54,34,44,70,72,61,30,78,40,76,43,68,62,66,45,39,78,64,21,68,55,52,5,52,47,43,46,74,76,97

Sequence (86 aa):
GLAEELRRLARREGLGIPVAYVSGDDLLAHPGAAGRESWGEGVLTANAYLGGHGITACLRSGAQLVVTGRVTDAALVSGAAAAHFG

Foldseek 3Di:
DVQVVVVVVCVVVVHPAAEEEDPFAFCVVVCVVPHPVPPDPPDPTDGPLDQQCVLLVCVLVVHPHYYYDRHDPVSVVNSVCNNVPD

Radius of gyration: 15.58 Å; Cα contacts (8 Å, |Δi|>4): 120; chains: 1; bounding box: 30×32×40 Å